Protein AF-A0A9Q7XGT8-F1 (afdb_monomer)

Foldseek 3Di:
DQKDWDDPPDPFKDWPDKDWAPLQDDDPNDHRPDVVKTKIKIKIWGGPQAKDKTKMKGLDQFPFKAWADPNRDGPPVRRPTQPPFWDADPNNIIIHIDIDGGGDMTMMMTMD

Sequence (112 aa):
MPISIVDTTRAGVVIDTIKRAEEDFEYYGQKPKDPKSFSIIVRLYESLGVHAKPTNKIGLPVKSTAITNLLEDVDEDKSTDLGFGTYSDEEDTTYVQLELKPFEIKTFKITL

Radius of gyration: 14.27 Å; Cα contacts (8 Å, |Δi|>4): 250; chains: 1; bounding box: 34×24×43 Å

Secondary structure (DSSP, 8-state):
--EEEEE-SSS-EEEEEEEE-GGGS-BTTB--S-TT--EEEEEEEESSSS-B-PEEEE-S--SEEEEE-TT--B-GGG-S--TTTEEE-TTS-EEEE--B-TT-EEEEEEE-

pLDDT: mean 82.35, std 13.86, range [44.0, 95.69]

Solvent-accessible surface area (backbone atoms only — not comparable to full-atom values): 6384 Å² total; per-residue (Å²): 122,59,64,46,79,76,45,62,95,48,80,44,72,42,80,79,44,79,47,70,39,73,64,62,47,71,54,97,87,42,70,33,89,47,91,87,44,54,36,39,32,40,30,32,33,31,75,77,61,47,71,34,65,46,26,34,39,29,67,50,70,71,74,47,51,36,48,27,50,97,85,66,48,64,43,76,91,61,44,64,65,57,76,68,55,47,52,66,53,99,81,57,30,36,34,44,43,46,81,38,50,50,56,33,75,49,32,34,39,38,34,71

Mean predicted aligned error: 6.65 Å

Structure (mmCIF, N/CA/C/O backbone):
data_AF-A0A9Q7XGT8-F1
#
_entry.id   AF-A0A9Q7XGT8-F1
#
loop_
_atom_site.group_PDB
_atom_site.id
_atom_site.type_symbol
_atom_site.label_atom_id
_atom_site.label_alt_id
_atom_site.label_comp_id
_atom_site.label_asym_id
_atom_site.label_entity_id
_atom_site.label_seq_id
_atom_site.pdbx_PDB_ins_code
_atom_site.Cartn_x
_atom_site.Cartn_y
_atom_site.Cartn_z
_atom_site.occupancy
_atom_site.B_iso_or_equiv
_atom_site.auth_seq_id
_atom_site.auth_comp_id
_atom_site.auth_asym_id
_atom_site.auth_atom_id
_atom_site.pdbx_PDB_model_num
ATOM 1 N N . MET A 1 1 ? -10.828 -6.324 -8.928 1.00 62.31 1 MET A N 1
ATOM 2 C CA . MET A 1 1 ? -10.342 -6.191 -7.535 1.00 62.31 1 MET A CA 1
ATOM 3 C C . MET A 1 1 ? -10.557 -4.749 -7.103 1.00 62.31 1 MET A C 1
ATOM 5 O O . MET A 1 1 ? -10.431 -3.892 -7.968 1.00 62.31 1 MET A O 1
ATOM 9 N N . PRO A 1 2 ? -10.903 -4.472 -5.834 1.00 84.69 2 PRO A N 1
ATOM 10 C CA . PRO A 1 2 ? -11.229 -3.116 -5.378 1.00 84.69 2 PRO A CA 1
ATOM 11 C C . PRO A 1 2 ? -10.025 -2.164 -5.372 1.00 84.69 2 PRO A C 1
ATOM 13 O O . PRO A 1 2 ? -10.217 -0.958 -5.380 1.00 84.69 2 PRO A O 1
ATOM 16 N N . ILE A 1 3 ? -8.798 -2.692 -5.376 1.00 91.19 3 ILE A N 1
ATOM 17 C CA . ILE A 1 3 ? -7.555 -1.921 -5.456 1.00 91.19 3 ILE A CA 1
ATOM 18 C C . ILE A 1 3 ? -6.728 -2.488 -6.614 1.00 91.19 3 ILE A C 1
ATOM 20 O O . ILE A 1 3 ? -6.592 -3.710 -6.728 1.00 91.19 3 ILE A O 1
ATOM 24 N N . SER A 1 4 ? -6.222 -1.628 -7.499 1.00 91.31 4 SER A N 1
ATOM 25 C CA . SER A 1 4 ? -5.429 -2.027 -8.676 1.00 91.31 4 SER A CA 1
ATOM 26 C C . SER A 1 4 ? -4.532 -0.893 -9.180 1.00 91.31 4 SER A C 1
ATOM 28 O O . SER A 1 4 ? -4.815 0.269 -8.918 1.00 91.31 4 SER A O 1
ATOM 30 N N . ILE A 1 5 ? -3.468 -1.205 -9.924 1.00 90.06 5 ILE A N 1
ATOM 31 C CA . ILE A 1 5 ? -2.627 -0.198 -10.595 1.00 90.06 5 ILE A CA 1
ATOM 32 C C . ILE A 1 5 ? -3.182 0.029 -12.008 1.00 90.06 5 ILE A C 1
ATOM 34 O O . ILE A 1 5 ? -3.3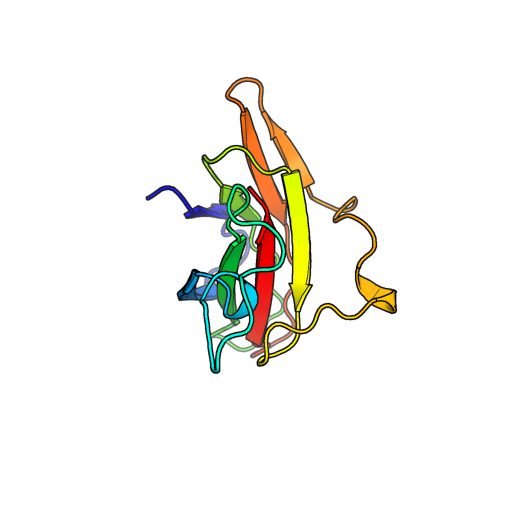75 -0.941 -12.740 1.00 90.06 5 ILE A O 1
ATOM 38 N N . VAL A 1 6 ? -3.448 1.283 -12.387 1.00 87.62 6 VAL A N 1
ATOM 39 C CA . VAL A 1 6 ? -4.085 1.635 -13.677 1.00 87.62 6 VAL A CA 1
ATOM 40 C C . VAL A 1 6 ? -3.175 2.380 -14.648 1.00 87.62 6 VAL A C 1
ATOM 42 O O . VAL A 1 6 ? -3.361 2.260 -15.855 1.00 87.62 6 VAL A O 1
ATOM 45 N N . ASP A 1 7 ? -2.173 3.103 -14.152 1.00 71.06 7 ASP A N 1
ATOM 46 C CA . ASP A 1 7 ? -1.194 3.786 -14.999 1.00 71.06 7 ASP A CA 1
ATOM 47 C C . ASP A 1 7 ? 0.167 3.095 -14.872 1.00 71.06 7 ASP A C 1
ATOM 49 O O . ASP A 1 7 ? 0.745 3.009 -13.786 1.00 71.06 7 ASP A O 1
ATOM 53 N N . THR A 1 8 ? 0.643 2.563 -15.997 1.00 61.31 8 THR A N 1
ATOM 54 C CA . THR A 1 8 ? 1.880 1.783 -16.133 1.00 61.31 8 THR A CA 1
ATOM 55 C C . THR A 1 8 ? 2.891 2.495 -17.024 1.00 61.31 8 THR A C 1
ATOM 57 O O . THR A 1 8 ? 3.670 1.850 -17.726 1.00 61.31 8 THR A O 1
ATOM 60 N N . THR A 1 9 ? 2.937 3.833 -16.977 1.00 55.62 9 THR A N 1
ATOM 61 C CA . THR A 1 9 ? 3.981 4.623 -17.661 1.00 55.62 9 THR A CA 1
ATOM 62 C C . THR A 1 9 ? 5.407 4.118 -17.392 1.00 55.62 9 THR A C 1
ATOM 64 O O . THR A 1 9 ? 6.298 4.395 -18.196 1.00 55.62 9 THR A O 1
ATOM 67 N N . ARG A 1 10 ? 5.634 3.311 -16.337 1.00 56.44 10 ARG A N 1
ATOM 68 C CA . ARG A 1 10 ? 6.791 2.407 -16.204 1.00 56.44 10 ARG A CA 1
ATOM 69 C C . ARG A 1 10 ? 6.364 1.048 -15.629 1.00 56.44 10 ARG A C 1
ATOM 71 O O . ARG A 1 10 ? 5.915 0.970 -14.488 1.00 56.44 10 ARG A O 1
ATOM 78 N N . ALA A 1 11 ? 6.486 -0.014 -16.429 1.00 66.62 11 ALA A N 1
ATOM 79 C CA . ALA A 1 11 ? 6.290 -1.397 -15.991 1.00 66.62 11 ALA A CA 1
ATOM 80 C C . ALA A 1 11 ? 7.314 -1.752 -14.897 1.00 66.62 11 ALA A C 1
ATOM 82 O O . ALA A 1 11 ? 8.463 -1.336 -15.006 1.00 66.62 11 ALA A O 1
ATOM 83 N N . GLY A 1 12 ? 6.915 -2.501 -13.862 1.00 86.69 12 GLY A N 1
ATOM 84 C CA . GLY A 1 12 ? 7.829 -2.949 -12.798 1.00 86.69 12 GLY A CA 1
ATOM 85 C C . GLY A 1 12 ? 7.371 -2.682 -11.365 1.00 86.69 12 GLY A C 1
ATOM 86 O O . GLY A 1 12 ? 8.056 -3.089 -10.439 1.00 86.69 12 GLY A O 1
ATOM 87 N N . VAL A 1 13 ? 6.228 -2.029 -11.139 1.00 92.31 13 VAL A N 1
ATOM 88 C CA . VAL A 1 13 ? 5.663 -1.931 -9.784 1.00 92.31 13 VAL A CA 1
ATOM 89 C C . VAL A 1 13 ? 4.755 -3.121 -9.514 1.00 92.31 13 VAL A C 1
ATOM 91 O O . VAL A 1 13 ? 3.843 -3.404 -10.292 1.00 92.31 13 VAL A O 1
ATOM 94 N N . VAL A 1 14 ? 4.990 -3.792 -8.392 1.00 93.38 14 VAL A N 1
ATOM 95 C CA . VAL A 1 14 ? 4.232 -4.963 -7.953 1.00 93.38 14 VAL A CA 1
ATOM 96 C C . VAL A 1 14 ? 3.540 -4.642 -6.635 1.00 93.38 14 VAL A C 1
ATOM 98 O O . VAL A 1 14 ? 4.169 -4.130 -5.710 1.00 93.38 14 VAL A O 1
ATOM 101 N N . ILE A 1 15 ? 2.245 -4.955 -6.541 1.00 94.00 15 ILE A N 1
ATOM 102 C CA . ILE A 1 15 ? 1.546 -4.993 -5.254 1.00 94.00 15 ILE A CA 1
ATOM 103 C C . ILE A 1 15 ? 1.962 -6.283 -4.554 1.00 94.00 15 ILE A C 1
ATOM 105 O O . ILE A 1 15 ? 1.624 -7.374 -5.007 1.00 94.00 15 ILE A O 1
ATOM 109 N N . ASP A 1 16 ? 2.692 -6.144 -3.457 1.00 95.19 16 ASP A N 1
ATOM 110 C CA . ASP A 1 16 ? 3.167 -7.262 -2.646 1.00 95.19 16 ASP A CA 1
ATOM 111 C C . ASP A 1 16 ? 2.119 -7.693 -1.620 1.00 95.19 16 ASP A C 1
ATOM 113 O O . ASP A 1 16 ? 1.862 -8.880 -1.441 1.00 95.19 16 ASP A O 1
ATOM 117 N N . THR A 1 17 ? 1.487 -6.728 -0.949 1.00 95.62 17 THR A N 1
ATOM 118 C CA . THR A 1 17 ? 0.547 -7.018 0.137 1.00 95.62 17 THR A CA 1
ATOM 119 C C . THR A 1 17 ? -0.663 -6.101 0.073 1.00 95.62 17 THR A C 1
ATOM 121 O O . THR A 1 17 ? -0.529 -4.889 -0.087 1.00 95.62 17 THR A O 1
ATOM 124 N N . ILE A 1 18 ? -1.844 -6.684 0.277 1.00 95.25 18 ILE A N 1
ATOM 125 C CA . ILE A 1 18 ? -3.069 -5.975 0.647 1.00 95.25 18 ILE A CA 1
ATOM 126 C C . ILE A 1 18 ? -3.608 -6.663 1.897 1.00 95.25 18 ILE A C 1
ATOM 128 O O . ILE A 1 18 ? -3.928 -7.853 1.860 1.00 95.25 18 ILE A O 1
ATOM 132 N N . LYS A 1 19 ? -3.697 -5.933 3.007 1.00 94.44 19 LYS A N 1
ATOM 133 C CA . LYS A 1 19 ? -4.199 -6.460 4.283 1.00 94.44 19 LYS A CA 1
ATOM 134 C C . LYS A 1 19 ? -4.990 -5.400 5.047 1.00 94.44 19 LYS A C 1
ATOM 136 O O . LYS A 1 19 ? -5.002 -4.237 4.663 1.00 94.44 19 LYS A O 1
ATOM 141 N N . ARG A 1 20 ? -5.634 -5.791 6.147 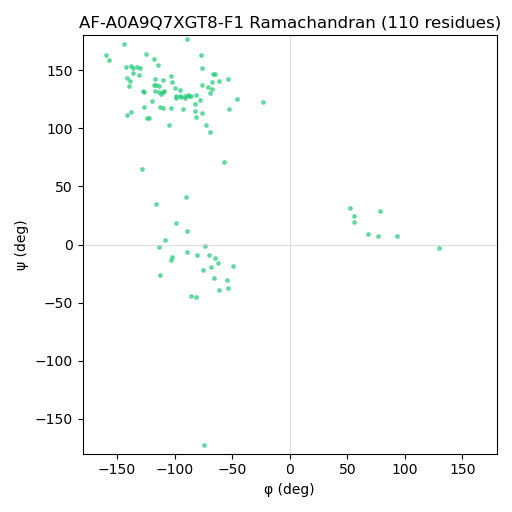1.00 92.00 20 ARG A N 1
ATOM 142 C CA . ARG A 1 20 ? -6.205 -4.833 7.110 1.00 92.00 20 ARG A CA 1
ATOM 143 C C . ARG A 1 20 ? -5.111 -4.210 7.971 1.00 92.00 20 ARG A C 1
ATOM 145 O O . ARG A 1 20 ? -4.080 -4.855 8.187 1.00 92.00 20 ARG A O 1
ATOM 152 N N . ALA A 1 21 ? -5.329 -2.990 8.447 1.00 91.06 21 ALA A N 1
ATOM 153 C CA . ALA A 1 21 ? -4.418 -2.356 9.392 1.00 91.06 21 ALA A CA 1
ATOM 154 C C . ALA A 1 21 ? -4.401 -3.109 10.726 1.00 91.06 21 ALA A C 1
ATOM 156 O O . ALA A 1 21 ? -5.412 -3.672 11.142 1.00 91.06 21 ALA A O 1
ATOM 157 N N . GLU A 1 22 ? -3.249 -3.125 11.387 1.00 88.38 22 GLU A N 1
ATOM 158 C CA . GLU A 1 22 ? -3.084 -3.755 12.698 1.00 88.38 22 GLU A CA 1
ATOM 159 C C . GLU A 1 22 ? -3.988 -3.108 13.759 1.00 88.38 22 GLU A C 1
ATOM 161 O O . GLU A 1 22 ? -4.622 -3.819 14.535 1.00 88.38 22 GLU A O 1
ATOM 166 N N . GLU A 1 23 ? -4.131 -1.778 13.724 1.00 83.69 23 GLU A N 1
ATOM 167 C CA . GLU A 1 23 ? -4.956 -0.997 14.663 1.00 83.69 23 GLU A CA 1
ATOM 168 C C . GLU A 1 23 ? -6.461 -1.335 14.620 1.00 83.69 23 GLU A C 1
ATOM 170 O O . GLU A 1 23 ? -7.200 -0.968 15.538 1.00 83.69 23 GLU A O 1
ATOM 175 N N . ASP A 1 24 ? -6.929 -2.014 13.567 1.00 83.06 24 ASP A N 1
ATOM 176 C CA . ASP A 1 24 ? -8.332 -2.427 13.430 1.00 83.06 24 ASP A CA 1
ATOM 177 C C . ASP A 1 24 ? -8.652 -3.704 14.230 1.00 83.06 24 ASP A C 1
ATOM 179 O O . ASP A 1 24 ? -9.816 -4.107 14.326 1.00 83.06 24 ASP A O 1
ATOM 183 N N . PHE A 1 25 ? -7.639 -4.376 14.779 1.00 81.81 25 PHE A N 1
ATOM 184 C CA . PHE A 1 25 ? -7.799 -5.610 15.538 1.00 81.81 25 PHE A CA 1
ATOM 185 C C . PHE A 1 25 ? -7.686 -5.359 17.042 1.00 81.81 25 PHE A C 1
ATOM 187 O O . PHE A 1 25 ? -6.898 -4.542 17.509 1.00 81.81 25 PHE A O 1
ATOM 194 N N . GLU A 1 26 ? -8.463 -6.114 17.819 1.00 74.94 26 GLU A N 1
ATOM 195 C CA . GLU A 1 26 ? -8.341 -6.120 19.273 1.00 74.94 26 GLU A CA 1
ATOM 196 C C . GLU A 1 26 ? -7.188 -7.035 19.693 1.00 74.94 26 GLU A C 1
ATOM 198 O O . GLU A 1 26 ? -7.279 -8.261 19.601 1.00 74.94 26 GLU A O 1
ATOM 203 N N . TYR A 1 27 ? -6.111 -6.431 20.187 1.00 71.88 27 TYR A N 1
ATOM 204 C CA . TYR A 1 27 ? -4.990 -7.144 20.788 1.00 71.88 27 TYR A CA 1
ATOM 205 C C . TYR A 1 27 ? -4.871 -6.778 22.262 1.00 71.88 27 TYR A C 1
ATOM 207 O O . TYR A 1 27 ? -4.998 -5.619 22.648 1.00 71.88 27 TYR A O 1
ATOM 215 N N . TYR A 1 28 ? -4.620 -7.779 23.109 1.00 76.00 28 TYR A N 1
ATOM 216 C CA . TYR A 1 28 ? -4.336 -7.585 24.537 1.00 76.00 28 TYR A CA 1
ATOM 217 C C . TYR A 1 28 ? -5.381 -6.735 25.298 1.00 76.00 28 TYR A C 1
ATOM 219 O O . TYR A 1 28 ? -5.044 -6.037 26.251 1.00 76.00 28 TYR A O 1
ATOM 227 N N . GLY A 1 29 ? -6.654 -6.788 24.885 1.00 74.50 29 GLY A N 1
ATOM 228 C CA . GLY A 1 29 ? -7.750 -6.021 25.494 1.00 74.50 29 GLY A CA 1
ATOM 229 C C . GLY A 1 29 ? -7.795 -4.537 25.108 1.00 74.50 29 GLY A C 1
ATOM 230 O O . GLY A 1 29 ? -8.601 -3.789 25.667 1.00 74.50 29 GLY A O 1
ATOM 231 N N . GLN A 1 30 ? -6.958 -4.092 24.164 1.00 70.94 30 GLN A N 1
ATOM 232 C CA . GLN A 1 30 ? -7.110 -2.789 23.523 1.00 70.94 30 GLN A CA 1
ATOM 233 C C . GLN A 1 30 ? -8.139 -2.892 22.404 1.00 70.94 30 GLN A C 1
ATOM 235 O O . GLN A 1 30 ? -7.926 -3.573 21.405 1.00 70.94 30 GLN A O 1
ATOM 240 N N . LYS A 1 31 ? -9.263 -2.195 22.576 1.00 69.62 31 LYS A N 1
ATOM 241 C CA . LYS A 1 31 ? -10.275 -2.080 21.526 1.00 69.62 31 LYS A CA 1
ATOM 242 C C . LYS A 1 31 ? -9.713 -1.287 20.340 1.00 69.62 31 LYS A C 1
ATOM 244 O O . LYS A 1 31 ? -8.950 -0.346 20.572 1.00 69.62 31 LYS A O 1
ATOM 249 N N . PRO A 1 32 ? -10.130 -1.608 19.105 1.00 72.38 32 PRO A N 1
ATOM 250 C CA . PRO A 1 32 ? -9.773 -0.814 17.936 1.00 72.38 32 PRO A CA 1
ATOM 251 C C . PRO A 1 32 ? -10.150 0.657 18.146 1.00 72.38 32 PRO A C 1
ATOM 253 O O . PRO A 1 32 ? -11.187 0.955 18.753 1.00 72.38 32 PRO A O 1
ATOM 256 N N . LYS A 1 33 ? -9.305 1.572 17.646 1.00 68.31 33 LYS A N 1
ATOM 257 C CA . LYS A 1 33 ? -9.475 3.032 17.816 1.00 68.31 33 LYS A CA 1
ATOM 258 C C . LYS A 1 33 ? -10.856 3.515 17.370 1.00 68.31 33 LYS A C 1
ATOM 260 O O . LYS A 1 33 ? -11.435 4.383 18.019 1.00 68.31 33 LYS A O 1
ATOM 265 N N . ASP A 1 34 ? -11.388 2.936 16.298 1.00 70.25 34 ASP A N 1
ATOM 266 C CA . ASP A 1 34 ? -12.757 3.157 15.848 1.00 70.25 34 ASP A CA 1
ATOM 267 C C . ASP A 1 34 ? -13.355 1.834 15.336 1.00 70.25 34 ASP A C 1
ATOM 269 O O . ASP A 1 34 ? -12.939 1.343 14.293 1.00 70.25 34 ASP A O 1
ATOM 273 N N . PRO A 1 35 ? -14.349 1.243 16.022 1.00 66.38 35 PRO A N 1
ATOM 274 C CA . PRO A 1 35 ? -14.961 -0.017 15.600 1.00 66.38 35 PRO A CA 1
ATOM 275 C C . PRO A 1 35 ? -15.813 0.098 14.324 1.00 66.38 35 PRO A C 1
ATOM 277 O O . PRO A 1 35 ? -16.277 -0.923 13.813 1.00 66.38 35 PRO A O 1
ATOM 280 N N . LYS A 1 36 ? -16.082 1.316 13.832 1.00 69.81 36 LYS A N 1
ATOM 281 C CA . LYS A 1 36 ? -16.856 1.570 12.605 1.00 69.81 36 LYS A CA 1
ATOM 282 C C . LYS A 1 36 ? -15.988 1.953 11.410 1.00 69.81 36 LYS A C 1
ATOM 284 O O . LYS A 1 36 ? -16.494 1.958 10.290 1.00 69.81 36 LYS A O 1
ATOM 289 N N . SER A 1 37 ? -14.724 2.286 11.643 1.00 71.94 37 SER A N 1
ATOM 290 C CA . SER A 1 37 ? -13.751 2.588 10.600 1.00 71.94 37 SER A CA 1
ATOM 291 C C . SER A 1 37 ? -12.843 1.382 10.423 1.00 71.94 37 SER A C 1
ATOM 293 O O . SER A 1 37 ? -12.450 0.750 11.397 1.00 71.94 37 SER A O 1
ATOM 295 N N . PHE A 1 38 ? -12.508 1.052 9.182 1.00 85.62 38 PHE A N 1
ATOM 296 C CA . PHE A 1 38 ? -11.487 0.052 8.903 1.00 85.62 38 PHE A CA 1
ATOM 297 C C . PHE A 1 38 ? -10.510 0.614 7.889 1.00 85.62 38 PHE A C 1
ATOM 299 O O . PHE A 1 38 ? -10.871 1.390 7.002 1.00 85.62 38 PHE A O 1
ATOM 306 N N . SER A 1 39 ? -9.259 0.225 8.049 1.00 90.69 39 SER A N 1
ATOM 307 C CA . SER A 1 39 ? -8.154 0.694 7.245 1.00 90.69 39 SER A CA 1
ATOM 308 C C . SER A 1 39 ? -7.537 -0.459 6.465 1.00 90.69 39 SER A C 1
ATOM 310 O O . SER A 1 39 ? -7.412 -1.592 6.936 1.00 90.69 39 SER A O 1
ATOM 312 N N . ILE A 1 40 ? -7.124 -0.169 5.241 1.00 93.56 40 ILE A N 1
ATOM 313 C CA . ILE A 1 40 ? -6.442 -1.116 4.368 1.00 93.56 40 ILE A CA 1
ATOM 314 C C . ILE A 1 40 ? -4.994 -0.673 4.227 1.00 93.56 40 ILE A C 1
ATOM 316 O O . ILE A 1 40 ? -4.716 0.480 3.920 1.00 93.56 40 ILE A O 1
ATOM 320 N N . ILE A 1 41 ? -4.074 -1.607 4.419 1.00 94.62 41 ILE A N 1
ATOM 321 C CA . ILE A 1 41 ? -2.655 -1.422 4.152 1.00 94.62 41 ILE A CA 1
ATOM 322 C C . ILE A 1 41 ? -2.344 -2.036 2.802 1.00 94.62 41 ILE A C 1
ATOM 324 O O . ILE A 1 41 ? -2.624 -3.216 2.564 1.00 94.62 41 ILE A O 1
ATOM 328 N N . VAL A 1 42 ? -1.735 -1.233 1.940 1.00 95.19 42 VAL A N 1
ATOM 329 C CA . VAL A 1 42 ? -1.243 -1.660 0.639 1.00 95.19 42 VAL A CA 1
ATOM 330 C C . VAL A 1 42 ? 0.258 -1.432 0.606 1.00 95.19 42 VAL A C 1
ATOM 332 O O . VAL A 1 42 ? 0.740 -0.318 0.819 1.00 95.19 42 VAL A O 1
ATOM 335 N N . ARG A 1 43 ? 1.004 -2.500 0.331 1.00 95.50 43 ARG A N 1
ATOM 336 C CA . ARG A 1 43 ? 2.449 -2.450 0.131 1.00 95.50 43 ARG A CA 1
ATOM 337 C C . ARG A 1 43 ? 2.773 -2.803 -1.303 1.00 95.50 43 ARG A C 1
ATOM 339 O O . ARG A 1 43 ? 2.301 -3.809 -1.834 1.00 95.50 43 ARG A O 1
ATOM 346 N N . LEU A 1 44 ? 3.605 -1.972 -1.903 1.00 94.00 44 LEU A N 1
ATOM 347 C CA . LEU A 1 44 ? 4.060 -2.114 -3.269 1.00 94.00 44 LEU A CA 1
ATOM 348 C C . LEU A 1 44 ? 5.556 -1.849 -3.347 1.00 94.00 44 LEU A C 1
ATOM 350 O O . LEU A 1 44 ? 6.120 -1.134 -2.518 1.00 94.00 44 LEU A O 1
ATOM 354 N N . TYR A 1 45 ? 6.203 -2.469 -4.320 1.00 95.19 45 TYR A N 1
ATOM 355 C CA . TYR A 1 45 ? 7.629 -2.300 -4.544 1.00 95.19 45 TYR A CA 1
ATOM 356 C C . TYR A 1 45 ? 7.932 -2.170 -6.025 1.00 95.19 45 TYR A C 1
ATOM 358 O O . TYR A 1 45 ? 7.189 -2.658 -6.879 1.00 95.19 45 TYR A O 1
ATOM 366 N N . GLU A 1 46 ? 9.036 -1.500 -6.317 1.00 94.44 46 GLU A N 1
ATOM 367 C CA . GLU A 1 46 ? 9.581 -1.395 -7.662 1.00 94.44 46 GLU A CA 1
ATOM 368 C C . GLU A 1 46 ? 10.584 -2.538 -7.900 1.00 94.44 46 GLU A C 1
ATOM 370 O O . GLU A 1 46 ? 11.481 -2.770 -7.092 1.00 94.44 46 GLU A O 1
ATOM 375 N N . SER A 1 47 ? 10.397 -3.315 -8.968 1.00 94.69 47 SER A N 1
ATOM 376 C CA . SER A 1 47 ? 11.093 -4.588 -9.182 1.00 94.69 47 SER A CA 1
ATOM 377 C C . SER A 1 47 ? 12.252 -4.525 -10.178 1.00 94.69 47 SER A C 1
ATOM 379 O O . SER A 1 47 ? 12.968 -5.516 -10.313 1.00 94.69 47 SER A O 1
ATOM 381 N N . LEU A 1 48 ? 12.412 -3.431 -10.928 1.00 94.31 48 LEU A N 1
ATOM 382 C CA . LEU A 1 48 ? 13.343 -3.325 -12.060 1.00 94.31 48 LEU A CA 1
ATOM 383 C C . LEU A 1 48 ? 14.494 -2.332 -11.834 1.00 94.31 48 LEU A C 1
ATOM 385 O O . LEU A 1 48 ? 15.368 -2.215 -12.692 1.00 94.31 48 LEU A O 1
ATOM 389 N N . GLY A 1 49 ? 14.534 -1.634 -10.702 1.00 92.12 49 GLY A N 1
ATOM 390 C CA . GLY A 1 49 ? 15.588 -0.681 -10.364 1.00 92.12 49 GLY A CA 1
ATOM 391 C C . GLY A 1 49 ? 15.445 0.670 -11.065 1.00 92.12 49 GLY A C 1
ATOM 392 O O . GLY A 1 49 ? 16.447 1.344 -11.313 1.00 92.12 49 GLY A O 1
ATOM 393 N N . VAL A 1 50 ? 14.223 1.089 -11.396 1.00 91.25 50 VAL A N 1
ATOM 394 C CA . VAL A 1 50 ? 13.945 2.382 -12.043 1.00 91.25 50 VAL A CA 1
ATOM 395 C C . VAL A 1 50 ? 13.063 3.265 -11.168 1.00 91.25 50 VAL A C 1
ATOM 397 O O . VAL A 1 50 ? 12.351 2.799 -10.291 1.00 91.25 50 VAL A O 1
ATOM 400 N N . HIS A 1 51 ? 13.070 4.575 -11.413 1.00 91.12 51 HIS A N 1
ATOM 401 C CA . HIS A 1 51 ? 12.037 5.435 -10.835 1.00 91.12 51 HIS A CA 1
ATOM 402 C C . HIS A 1 51 ? 10.682 5.097 -11.456 1.00 91.12 51 HIS A C 1
ATOM 404 O O . HIS A 1 51 ? 10.600 5.050 -12.682 1.00 91.12 51 HIS A O 1
ATOM 410 N N . ALA A 1 52 ? 9.625 4.955 -10.663 1.00 90.44 52 ALA A N 1
ATOM 411 C CA . ALA A 1 52 ? 8.277 4.652 -11.144 1.00 90.44 52 ALA A CA 1
ATOM 412 C C . ALA A 1 52 ? 7.236 5.607 -10.546 1.00 90.44 52 ALA A C 1
ATOM 414 O O . ALA A 1 52 ? 7.426 6.128 -9.448 1.00 90.44 52 ALA A O 1
ATOM 415 N N . LYS A 1 53 ? 6.139 5.844 -11.275 1.00 90.81 53 LYS A N 1
ATOM 416 C CA . LYS A 1 53 ? 5.017 6.677 -10.817 1.00 90.81 53 LYS A CA 1
ATOM 417 C C . LYS A 1 53 ? 3.668 5.955 -10.959 1.00 90.81 53 LYS A C 1
ATOM 419 O O . LYS A 1 53 ? 2.871 6.342 -11.810 1.00 90.81 53 LYS A O 1
ATOM 424 N N . PRO A 1 54 ? 3.432 4.853 -10.223 1.00 89.88 54 PRO A N 1
ATOM 425 C CA . PRO A 1 54 ? 2.197 4.088 -10.346 1.00 89.88 54 PRO A CA 1
ATOM 426 C C . PRO A 1 54 ? 0.993 4.888 -9.839 1.00 89.88 54 PRO A C 1
ATOM 428 O O . PRO A 1 54 ? 1.053 5.527 -8.786 1.00 89.88 54 PRO A O 1
ATOM 431 N N . THR A 1 55 ? -0.124 4.773 -10.552 1.00 90.94 55 THR A N 1
ATOM 432 C CA . THR A 1 55 ? -1.426 5.285 -10.102 1.00 90.94 55 THR A CA 1
ATOM 433 C C . THR A 1 55 ? -2.284 4.126 -9.609 1.00 90.94 55 THR A C 1
ATOM 435 O O . THR A 1 55 ? -2.609 3.220 -10.380 1.00 90.94 55 THR A O 1
ATOM 438 N N . ASN A 1 56 ? -2.649 4.151 -8.327 1.00 90.56 56 ASN A N 1
ATOM 439 C CA . ASN A 1 56 ? -3.475 3.137 -7.675 1.00 90.56 56 ASN A CA 1
ATOM 440 C C . ASN A 1 56 ? -4.946 3.551 -7.736 1.00 90.56 56 ASN A C 1
ATOM 442 O O . ASN A 1 56 ? -5.317 4.559 -7.149 1.00 90.56 56 ASN A O 1
ATOM 446 N N . LYS A 1 57 ? -5.782 2.772 -8.417 1.00 92.06 57 LYS A N 1
ATOM 447 C CA . LYS A 1 57 ? -7.239 2.907 -8.433 1.00 92.06 57 LYS A CA 1
ATOM 448 C C . LYS A 1 57 ? -7.846 2.159 -7.248 1.00 92.06 57 LYS A C 1
ATOM 450 O O . LYS A 1 57 ? -7.589 0.963 -7.091 1.00 92.06 57 LYS A O 1
ATOM 455 N N . ILE A 1 58 ? -8.681 2.845 -6.474 1.00 92.44 58 ILE A N 1
ATOM 456 C CA . ILE A 1 58 ? -9.388 2.347 -5.294 1.00 92.44 58 ILE A CA 1
ATOM 457 C C . ILE A 1 58 ? -10.891 2.547 -5.523 1.00 92.44 58 ILE A C 1
ATOM 459 O O . ILE A 1 58 ? -11.387 3.666 -5.508 1.00 92.44 58 ILE A O 1
ATOM 463 N N . GLY A 1 59 ? -11.621 1.456 -5.741 1.00 90.31 59 GLY A N 1
ATOM 464 C CA . GLY A 1 59 ? -13.080 1.450 -5.920 1.00 90.31 59 GLY A CA 1
ATOM 465 C C . GLY A 1 59 ? -13.843 1.282 -4.604 1.00 90.31 59 GLY A C 1
ATOM 466 O O . GLY A 1 59 ? -14.766 0.474 -4.535 1.00 90.31 59 GLY A O 1
ATOM 467 N N . LEU A 1 60 ? -13.386 1.943 -3.540 1.00 88.38 60 LEU A N 1
ATOM 468 C CA . LEU A 1 60 ? -13.979 1.933 -2.198 1.00 88.38 60 LEU A CA 1
ATOM 469 C C . LEU A 1 60 ? -14.071 3.385 -1.699 1.00 88.38 60 LEU A C 1
ATOM 471 O O . LEU A 1 60 ? -13.238 4.187 -2.114 1.00 88.38 60 LEU A O 1
ATOM 475 N N . PRO A 1 61 ? -15.016 3.726 -0.804 1.00 86.50 61 PRO A N 1
ATOM 476 C CA . PRO A 1 61 ? -15.181 5.096 -0.317 1.00 86.50 61 PRO A CA 1
ATOM 477 C C . PRO A 1 61 ? -13.998 5.506 0.570 1.00 86.50 61 PRO A C 1
ATOM 479 O O . PRO A 1 61 ? -13.952 5.170 1.749 1.00 86.50 61 PRO A O 1
ATOM 482 N N . VAL A 1 62 ? -13.018 6.206 -0.001 1.00 87.19 62 VAL A N 1
ATOM 483 C CA . VAL A 1 62 ? -11.804 6.627 0.708 1.00 87.19 62 VAL A CA 1
ATOM 484 C C . VAL A 1 62 ? -12.065 7.903 1.504 1.00 87.19 62 VAL A C 1
ATOM 486 O O . VAL A 1 62 ? -12.378 8.944 0.932 1.00 87.19 62 VAL A O 1
ATOM 489 N N . LYS A 1 63 ? -11.872 7.847 2.825 1.00 85.12 63 LYS A N 1
ATOM 490 C CA . LYS A 1 63 ? -11.853 9.037 3.692 1.00 85.12 63 LYS A CA 1
ATOM 491 C C . LYS A 1 63 ? -10.506 9.739 3.658 1.00 85.12 63 LYS A C 1
ATOM 493 O O . LYS A 1 63 ? -10.451 10.962 3.603 1.00 85.12 63 LYS A O 1
ATOM 498 N N . SER A 1 64 ? -9.424 8.970 3.747 1.00 84.94 64 SER A N 1
ATOM 499 C CA . SER A 1 64 ? -8.064 9.502 3.728 1.00 84.94 64 SER A CA 1
ATOM 500 C C . SER A 1 64 ? -7.049 8.434 3.348 1.00 84.94 64 SER A C 1
ATOM 502 O O . SER A 1 64 ? -7.309 7.231 3.421 1.00 84.94 64 SER A O 1
ATOM 504 N N . THR A 1 65 ? -5.864 8.885 2.961 1.00 87.50 65 THR A N 1
ATOM 505 C CA . THR A 1 65 ? -4.735 8.022 2.617 1.00 87.50 65 THR A CA 1
ATOM 506 C C . THR A 1 65 ? -3.454 8.600 3.189 1.00 87.50 65 THR A C 1
ATOM 508 O O . THR A 1 65 ? -3.263 9.813 3.129 1.00 87.50 65 THR A O 1
ATOM 511 N N . ALA A 1 66 ? -2.564 7.748 3.692 1.00 88.06 66 ALA A N 1
ATOM 512 C CA . ALA A 1 66 ? -1.300 8.172 4.290 1.00 88.06 66 ALA A CA 1
ATOM 513 C C . ALA A 1 66 ? -0.163 7.211 3.936 1.00 88.06 66 ALA A C 1
ATOM 515 O O . ALA A 1 66 ? -0.364 5.998 3.881 1.00 88.06 66 ALA A O 1
ATOM 516 N N . ILE A 1 67 ? 1.044 7.738 3.723 1.00 90.31 67 ILE A N 1
ATOM 517 C CA . ILE A 1 67 ? 2.247 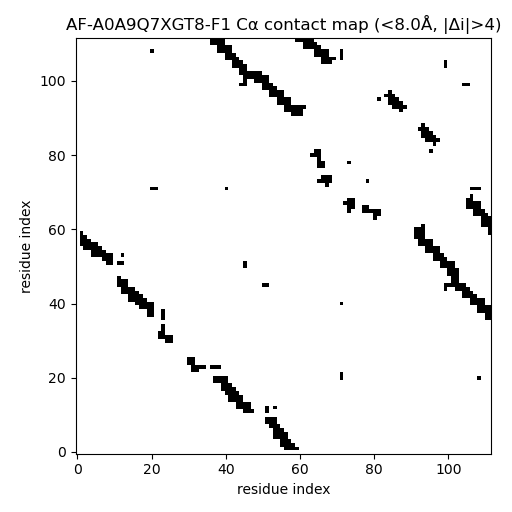6.907 3.608 1.00 90.31 67 ILE A CA 1
ATOM 518 C C . ILE A 1 67 ? 2.653 6.438 5.000 1.00 90.31 67 ILE A C 1
ATOM 520 O O . ILE A 1 67 ? 2.660 7.223 5.948 1.00 90.31 67 ILE A O 1
ATOM 524 N N . THR A 1 68 ? 3.018 5.166 5.109 1.00 90.62 68 THR A N 1
ATOM 525 C CA . THR A 1 68 ? 3.446 4.570 6.373 1.00 90.62 68 THR A CA 1
ATOM 526 C C . THR A 1 68 ? 4.813 3.924 6.240 1.00 90.62 68 THR A C 1
ATOM 528 O O . THR A 1 68 ? 5.297 3.627 5.141 1.00 90.62 68 THR A O 1
ATOM 531 N N . ASN A 1 69 ? 5.433 3.659 7.384 1.00 90.81 69 ASN A N 1
ATOM 532 C CA . ASN A 1 69 ? 6.567 2.747 7.449 1.00 90.81 69 ASN A CA 1
ATOM 533 C C . ASN A 1 69 ? 6.096 1.273 7.327 1.00 90.81 69 ASN A C 1
ATOM 535 O O . ASN A 1 69 ? 4.930 0.978 7.038 1.00 90.81 69 ASN A O 1
ATOM 539 N N . LEU A 1 70 ? 7.024 0.330 7.523 1.00 91.31 70 LEU A N 1
ATOM 540 C CA . LEU A 1 70 ? 6.737 -1.109 7.494 1.00 91.31 70 LEU A CA 1
ATOM 541 C C . LEU A 1 70 ? 5.808 -1.570 8.632 1.00 91.31 70 LEU A C 1
ATOM 543 O O . LEU A 1 70 ? 5.091 -2.548 8.447 1.00 91.31 70 LEU A O 1
ATOM 547 N N . LEU A 1 71 ? 5.843 -0.878 9.770 1.00 92.31 71 LEU A N 1
ATOM 548 C CA . LEU A 1 71 ? 5.037 -1.139 10.965 1.00 92.31 71 LEU A CA 1
ATOM 549 C C . LEU A 1 71 ? 3.697 -0.390 10.944 1.00 92.31 71 LEU A C 1
ATOM 551 O O . LEU A 1 71 ? 3.012 -0.340 11.952 1.00 92.31 71 LEU A O 1
ATOM 555 N N . GLU A 1 72 ? 3.320 0.187 9.798 1.00 90.06 72 GLU A N 1
ATOM 556 C CA . GLU A 1 72 ? 2.060 0.919 9.605 1.00 90.06 72 GLU A CA 1
ATOM 557 C C . GLU A 1 72 ? 1.963 2.236 10.381 1.00 90.06 72 GLU A C 1
ATOM 559 O O . GLU A 1 72 ? 0.915 2.886 10.344 1.00 90.06 72 GLU A O 1
ATOM 564 N N . ASP A 1 73 ? 3.061 2.688 10.991 1.00 88.62 73 ASP A N 1
ATOM 565 C CA . ASP A 1 73 ? 3.103 4.004 11.611 1.00 88.62 73 ASP A CA 1
ATOM 566 C C . ASP A 1 73 ? 3.055 5.070 10.522 1.00 88.62 73 ASP A C 1
ATOM 568 O O . ASP A 1 73 ? 3.815 5.046 9.541 1.00 88.62 73 ASP A O 1
ATOM 572 N N . VAL A 1 74 ? 2.148 6.020 10.716 1.00 82.69 74 VAL A N 1
ATOM 573 C CA . VAL A 1 74 ? 2.044 7.204 9.876 1.00 82.69 74 VAL A CA 1
ATOM 574 C C . VAL A 1 74 ? 3.147 8.165 10.297 1.00 82.69 74 VAL A C 1
ATOM 576 O O . VAL A 1 74 ? 3.249 8.544 11.459 1.00 82.69 74 VAL A O 1
ATOM 579 N N . ASP A 1 75 ? 3.975 8.561 9.339 1.00 66.62 75 ASP A N 1
ATOM 580 C CA . ASP A 1 75 ? 4.952 9.623 9.547 1.00 66.62 75 ASP A CA 1
ATOM 581 C C . ASP A 1 75 ? 4.182 10.952 9.604 1.00 66.62 75 ASP A C 1
ATOM 583 O O . ASP A 1 75 ? 3.712 11.425 8.569 1.00 66.62 75 ASP A O 1
ATOM 587 N N . GLU A 1 76 ? 3.974 11.514 10.800 1.00 58.44 76 GLU A N 1
ATOM 588 C CA . GLU A 1 76 ? 3.166 12.728 11.011 1.00 58.44 76 GLU A CA 1
ATOM 589 C C . GLU A 1 76 ? 3.651 13.903 10.139 1.00 58.44 76 GLU A C 1
ATOM 591 O O . GLU A 1 76 ? 2.829 14.667 9.632 1.00 58.44 76 GLU A O 1
ATOM 596 N N . ASP A 1 77 ? 4.951 13.969 9.828 1.00 52.75 77 ASP A N 1
ATOM 597 C CA . ASP A 1 77 ? 5.542 14.998 8.961 1.00 52.75 77 ASP A CA 1
ATOM 598 C C . ASP A 1 77 ? 5.255 14.779 7.459 1.00 52.75 77 ASP A C 1
ATOM 600 O O . ASP A 1 77 ? 5.311 15.721 6.665 1.00 52.75 77 ASP A O 1
ATOM 604 N N . LYS A 1 78 ? 4.928 13.544 7.049 1.00 52.69 78 LYS A N 1
ATOM 605 C CA . LYS A 1 78 ? 4.508 13.176 5.676 1.00 52.69 78 LYS A CA 1
ATOM 606 C C . LYS A 1 78 ? 3.021 12.832 5.575 1.00 52.69 78 LYS A C 1
ATOM 608 O O . LYS A 1 78 ? 2.561 12.418 4.512 1.00 52.69 78 LYS A O 1
ATOM 613 N N . SER A 1 79 ? 2.291 12.988 6.679 1.00 49.12 79 SER A N 1
ATOM 614 C CA . SER A 1 79 ? 0.861 12.702 6.807 1.00 49.12 79 SER A CA 1
ATOM 615 C C . SER A 1 79 ? -0.021 13.735 6.119 1.00 49.12 79 SER A C 1
ATOM 617 O O . SER A 1 79 ? -1.242 13.593 6.139 1.00 49.12 79 SER A O 1
ATOM 619 N N . THR A 1 80 ? 0.585 14.766 5.515 1.00 44.00 80 THR A N 1
ATOM 620 C CA . THR A 1 80 ? -0.134 15.745 4.713 1.00 44.00 80 THR A CA 1
ATOM 621 C C . THR A 1 80 ? -0.936 14.975 3.685 1.00 44.00 80 THR A C 1
ATOM 623 O O . THR A 1 80 ? -0.351 14.247 2.876 1.00 44.00 80 THR A O 1
ATOM 626 N N . ASP A 1 81 ? -2.262 15.109 3.794 1.00 48.09 81 ASP A N 1
ATOM 627 C CA . ASP A 1 81 ? -3.263 14.666 2.833 1.00 48.09 81 ASP A CA 1
ATOM 628 C C . ASP A 1 81 ? -2.615 14.550 1.464 1.00 48.09 81 ASP A C 1
ATOM 630 O O . ASP A 1 81 ? -2.005 15.525 1.023 1.00 48.09 81 ASP A O 1
ATOM 634 N N . LEU A 1 82 ? -2.671 13.369 0.838 1.00 49.66 82 LEU A N 1
ATOM 635 C CA . LEU A 1 82 ? -2.127 13.096 -0.495 1.00 49.66 82 LEU A CA 1
ATOM 636 C C . LEU A 1 82 ? -2.757 14.055 -1.535 1.00 49.66 82 LEU A C 1
ATOM 638 O O . LEU A 1 82 ? -3.570 13.661 -2.358 1.00 49.66 82 LEU A O 1
ATOM 642 N N . GLY A 1 83 ? -2.395 15.334 -1.492 1.00 44.06 83 GLY A N 1
ATOM 643 C CA . GLY A 1 83 ? -2.904 16.434 -2.303 1.00 44.06 83 GLY A CA 1
ATOM 644 C C . GLY A 1 83 ? -2.116 16.588 -3.596 1.00 44.06 83 GLY A C 1
ATOM 645 O O . GLY A 1 83 ? -2.507 17.347 -4.475 1.00 44.06 83 GLY A O 1
ATOM 646 N N . PHE A 1 84 ? -1.034 15.825 -3.752 1.00 44.31 84 PHE A N 1
ATOM 647 C CA . PHE A 1 84 ? -0.367 15.635 -5.029 1.00 44.31 84 PHE A CA 1
ATOM 648 C C . PHE A 1 84 ? -0.713 14.250 -5.569 1.00 44.31 84 PHE A C 1
ATOM 650 O O . PHE A 1 84 ? -0.184 13.243 -5.112 1.00 44.31 84 PHE A O 1
ATOM 657 N N . GLY A 1 85 ? -1.619 14.214 -6.549 1.00 56.25 85 GLY A N 1
ATOM 658 C CA . GLY A 1 85 ? -1.918 13.007 -7.320 1.00 56.25 85 GLY A CA 1
ATOM 659 C C . GLY A 1 85 ? -3.070 12.147 -6.802 1.00 56.25 85 GLY A C 1
ATOM 660 O O . GLY A 1 85 ? -3.277 11.073 -7.369 1.00 56.25 85 GLY A O 1
ATOM 661 N N . THR A 1 86 ? -3.820 12.606 -5.790 1.00 70.88 86 THR A N 1
ATOM 662 C CA . THR A 1 86 ? -5.116 12.005 -5.446 1.00 70.88 86 THR A CA 1
ATOM 663 C C . THR A 1 86 ? -6.257 12.749 -6.110 1.00 70.88 86 THR A C 1
ATOM 665 O O . THR A 1 86 ? -6.367 13.965 -5.971 1.00 70.88 86 THR A O 1
ATOM 668 N N . TYR A 1 87 ? -7.113 12.028 -6.820 1.00 77.88 87 TYR A N 1
ATOM 669 C CA . TYR A 1 87 ? -8.359 12.568 -7.355 1.00 77.88 87 TYR A CA 1
ATOM 670 C C . TYR A 1 87 ? -9.458 11.516 -7.258 1.00 77.88 87 TYR A C 1
ATOM 672 O O . TYR A 1 87 ? -9.172 10.318 -7.280 1.00 77.88 87 TYR A O 1
ATOM 680 N N . SER A 1 88 ? -10.701 11.972 -7.154 1.00 78.38 88 SER A N 1
ATOM 681 C CA . SER A 1 88 ? -11.878 11.109 -7.232 1.00 78.38 88 SER A CA 1
ATOM 682 C C . SER A 1 88 ? -12.626 11.383 -8.532 1.00 78.38 88 SER A C 1
ATOM 684 O O . SER A 1 88 ? -12.683 12.534 -8.969 1.00 78.38 88 SER A O 1
ATOM 686 N N . ASP A 1 89 ? -13.151 10.338 -9.168 1.00 80.25 89 ASP A N 1
ATOM 687 C CA . ASP A 1 89 ? -14.043 10.476 -10.324 1.00 80.25 89 ASP A CA 1
ATOM 688 C C . ASP A 1 89 ? -15.521 10.590 -9.902 1.00 80.25 89 ASP A C 1
ATOM 690 O O . ASP A 1 89 ? -15.858 10.529 -8.720 1.00 80.25 89 ASP A O 1
ATOM 694 N N . GLU A 1 90 ? -16.411 10.790 -10.879 1.00 73.88 90 GLU A N 1
ATOM 695 C CA . GLU A 1 90 ? -17.867 10.869 -10.665 1.00 73.88 90 GLU A CA 1
ATOM 696 C C . GLU A 1 90 ? -18.478 9.543 -10.166 1.00 73.88 90 GLU A C 1
ATOM 698 O O . GLU A 1 90 ? -19.631 9.521 -9.738 1.00 73.88 90 GLU A O 1
ATOM 703 N N . GLU A 1 91 ? -17.716 8.444 -10.202 1.00 76.81 91 GLU A N 1
ATOM 704 C CA . GLU A 1 91 ? -18.120 7.106 -9.757 1.00 76.81 91 GLU A CA 1
ATOM 705 C C . GLU A 1 91 ? -17.601 6.776 -8.340 1.00 76.81 91 GLU A C 1
ATOM 707 O O . GLU A 1 91 ? -17.531 5.602 -7.970 1.00 76.81 91 GLU A O 1
ATOM 712 N N . ASP A 1 92 ? -17.215 7.789 -7.550 1.00 78.00 92 ASP A N 1
ATOM 713 C CA . ASP A 1 92 ? -16.630 7.649 -6.203 1.00 78.00 92 ASP A CA 1
ATOM 714 C C . ASP A 1 92 ? -15.370 6.756 -6.160 1.00 78.00 92 ASP A C 1
ATOM 716 O O . ASP A 1 92 ? -15.008 6.191 -5.123 1.00 78.00 92 ASP A O 1
ATOM 720 N N . THR A 1 93 ? -14.656 6.628 -7.281 1.00 87.44 93 THR A N 1
ATOM 721 C CA . THR A 1 93 ? -13.369 5.933 -7.316 1.00 87.44 93 T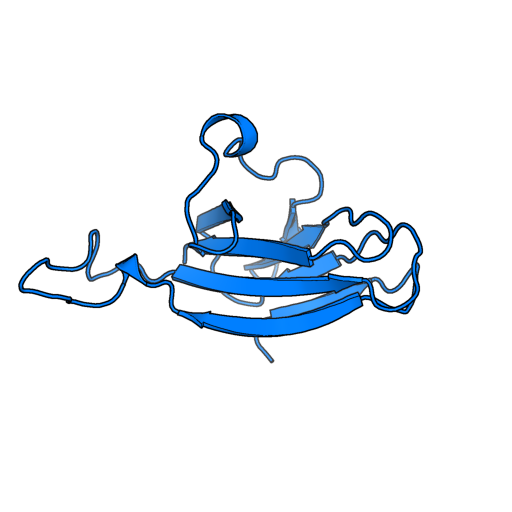HR A CA 1
ATOM 722 C C . THR A 1 93 ? -12.256 6.912 -6.988 1.00 87.44 93 THR A C 1
ATOM 724 O O . THR A 1 93 ? -12.093 7.925 -7.664 1.00 87.44 93 THR A O 1
ATOM 727 N N . THR A 1 94 ? -11.414 6.569 -6.018 1.00 89.75 94 THR A N 1
ATOM 728 C CA . THR A 1 94 ? -10.222 7.350 -5.678 1.00 89.75 94 THR A CA 1
ATOM 729 C C . THR A 1 94 ? -8.991 6.802 -6.392 1.00 89.75 94 THR A C 1
ATOM 731 O O . THR A 1 94 ? -8.711 5.604 -6.365 1.00 89.75 94 THR A O 1
ATOM 734 N N . TYR A 1 95 ? -8.212 7.682 -7.005 1.00 90.19 95 TYR A N 1
ATOM 735 C CA . TYR A 1 95 ? -6.931 7.369 -7.628 1.00 90.19 95 TYR A CA 1
ATOM 736 C C . TYR A 1 95 ? -5.828 7.976 -6.783 1.00 90.19 95 TYR A C 1
ATOM 738 O O . TYR A 1 95 ? -5.937 9.141 -6.449 1.00 90.19 95 TYR A O 1
ATOM 746 N N . VAL A 1 96 ? -4.777 7.222 -6.459 1.00 89.38 96 VAL A N 1
ATOM 747 C CA . VAL A 1 96 ? -3.627 7.689 -5.670 1.00 89.38 96 VAL A CA 1
ATOM 748 C C . VAL A 1 96 ? -2.351 7.449 -6.464 1.00 89.38 96 VAL A C 1
ATOM 750 O O . VAL A 1 96 ? -1.915 6.301 -6.626 1.00 89.38 96 VAL A O 1
ATOM 753 N N . GLN A 1 97 ? -1.739 8.520 -6.962 1.00 90.38 97 GLN A N 1
ATOM 754 C CA . GLN A 1 97 ? -0.425 8.444 -7.592 1.00 90.38 97 GLN A CA 1
ATOM 755 C C . GLN A 1 97 ? 0.683 8.443 -6.537 1.00 90.38 97 GLN A C 1
ATOM 757 O O . GLN A 1 97 ? 0.739 9.303 -5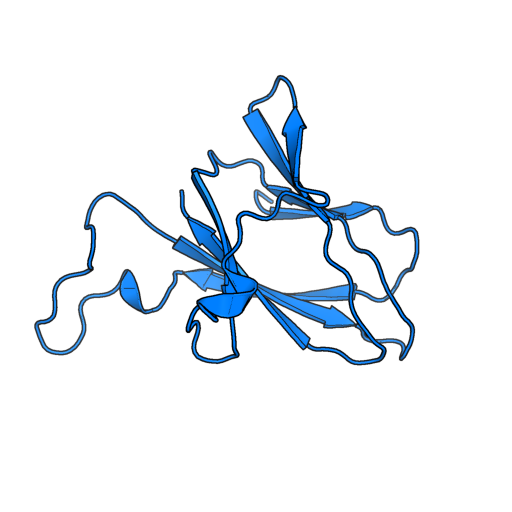.662 1.00 90.38 97 GLN A O 1
ATOM 762 N N . LEU A 1 98 ? 1.589 7.475 -6.640 1.00 88.12 98 LEU A N 1
ATOM 763 C CA . LEU A 1 98 ? 2.776 7.376 -5.795 1.00 88.12 98 LEU A CA 1
ATOM 764 C C . LEU A 1 98 ? 4.026 7.560 -6.646 1.00 88.12 98 LEU A C 1
ATOM 766 O O . LEU A 1 98 ? 4.025 7.246 -7.829 1.00 88.12 98 LEU A O 1
ATOM 770 N N . GLU A 1 99 ? 5.116 8.006 -6.034 1.00 89.75 99 GLU A N 1
ATOM 771 C CA . GLU A 1 99 ? 6.441 8.006 -6.658 1.00 89.75 99 GLU A CA 1
ATOM 772 C C . GLU A 1 99 ? 7.339 6.998 -5.947 1.00 89.75 99 GLU A C 1
ATOM 774 O O . GLU A 1 99 ? 7.425 7.026 -4.721 1.00 89.75 99 GLU A O 1
ATOM 779 N N . LEU A 1 100 ? 7.998 6.113 -6.690 1.00 90.94 100 LEU A N 1
ATOM 780 C CA . LEU A 1 100 ? 8.952 5.139 -6.165 1.00 90.94 10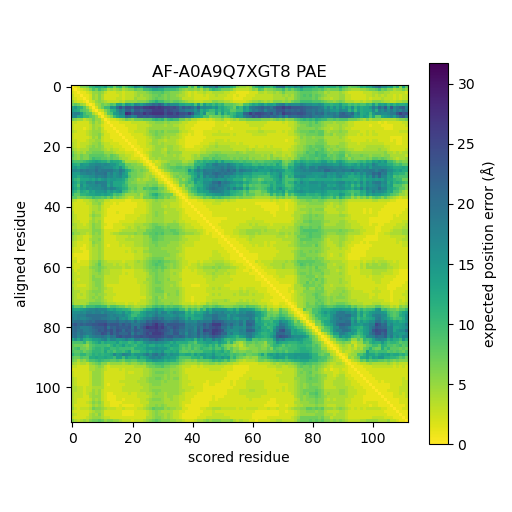0 LEU A CA 1
ATOM 781 C C . LEU A 1 100 ? 10.338 5.394 -6.764 1.00 90.94 100 LEU A C 1
ATOM 783 O O . LEU A 1 100 ? 10.486 5.655 -7.962 1.00 90.94 100 LEU A O 1
ATOM 787 N N . LYS A 1 101 ? 11.363 5.310 -5.922 1.00 93.12 101 LYS A N 1
ATOM 788 C CA . LYS A 1 101 ? 12.774 5.203 -6.295 1.00 93.12 101 LYS A CA 1
ATOM 789 C C . LYS A 1 101 ? 13.088 3.764 -6.745 1.00 93.12 101 LYS A C 1
ATOM 791 O O . LYS A 1 101 ? 12.326 2.851 -6.424 1.00 93.12 101 LYS A O 1
ATOM 796 N N . PRO A 1 102 ? 14.220 3.552 -7.441 1.00 94.38 102 PRO A N 1
ATOM 797 C CA . PRO A 1 102 ? 14.732 2.218 -7.748 1.00 94.38 102 PRO A CA 1
ATOM 798 C C . PRO A 1 102 ? 14.706 1.277 -6.541 1.00 94.38 102 PRO A C 1
ATOM 800 O O . PRO A 1 102 ? 15.275 1.615 -5.500 1.00 94.38 102 PRO A O 1
ATOM 803 N N . PHE A 1 103 ? 14.064 0.115 -6.691 1.00 95.06 103 PHE A N 1
ATOM 804 C CA . PHE A 1 103 ? 13.914 -0.902 -5.638 1.00 95.06 103 PHE A CA 1
ATOM 805 C C . PHE A 1 103 ? 13.270 -0.411 -4.330 1.00 95.06 103 PHE A C 1
ATOM 807 O O . PHE A 1 103 ? 13.415 -1.046 -3.282 1.00 95.06 103 PHE A O 1
ATOM 814 N N . GLU A 1 104 ? 12.560 0.720 -4.356 1.00 94.31 104 GLU A N 1
ATOM 815 C CA . GLU A 1 104 ? 11.863 1.218 -3.174 1.00 94.31 104 GLU A CA 1
ATOM 816 C C . GLU A 1 104 ? 10.660 0.330 -2.858 1.00 94.31 104 GLU A C 1
ATOM 818 O O . GLU A 1 104 ? 9.874 -0.024 -3.739 1.00 94.31 104 GLU A O 1
ATOM 823 N N . ILE A 1 105 ? 10.502 0.016 -1.574 1.00 95.69 105 ILE A N 1
ATOM 824 C CA . ILE A 1 105 ? 9.277 -0.543 -1.011 1.00 95.69 105 ILE A CA 1
ATOM 825 C C . ILE A 1 105 ? 8.515 0.616 -0.383 1.00 95.69 105 ILE A C 1
ATOM 827 O O . ILE A 1 105 ? 9.065 1.356 0.434 1.00 95.69 105 ILE A O 1
ATOM 831 N N . LYS A 1 106 ? 7.244 0.759 -0.744 1.00 92.69 106 LYS A N 1
ATOM 832 C CA . LYS A 1 106 ? 6.364 1.793 -0.215 1.00 92.69 106 LYS A CA 1
ATOM 833 C C . LYS A 1 106 ? 5.091 1.164 0.323 1.00 92.69 106 LYS A C 1
ATOM 835 O O . LYS A 1 106 ? 4.450 0.349 -0.342 1.00 92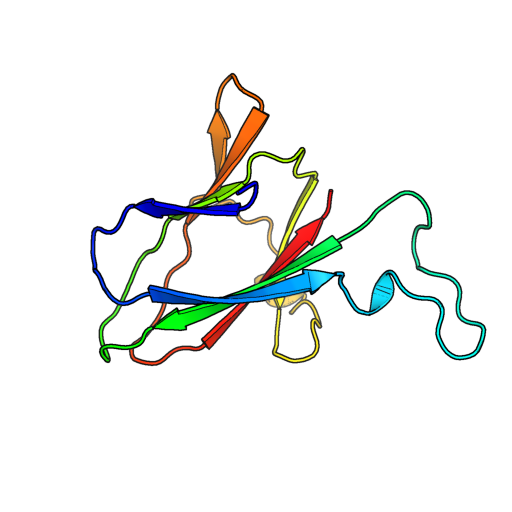.69 106 LYS A O 1
ATOM 840 N N . THR A 1 107 ? 4.735 1.570 1.532 1.00 94.06 107 THR A N 1
ATOM 841 C CA . THR A 1 107 ? 3.501 1.170 2.199 1.00 94.06 107 THR A CA 1
ATOM 842 C C . THR A 1 107 ? 2.618 2.397 2.339 1.00 94.06 107 THR A C 1
ATOM 844 O O . THR A 1 107 ? 3.100 3.481 2.673 1.00 94.06 107 THR A O 1
ATOM 847 N N . PHE A 1 108 ? 1.330 2.242 2.061 1.00 91.12 108 PHE A N 1
ATOM 848 C CA . PHE A 1 108 ? 0.349 3.276 2.339 1.00 91.12 108 PHE A CA 1
ATOM 849 C C . PHE A 1 108 ? -0.911 2.679 2.961 1.00 91.12 108 PHE A C 1
ATOM 851 O O . PHE A 1 108 ? -1.298 1.540 2.680 1.00 91.12 108 PHE A O 1
ATOM 858 N N . LYS A 1 109 ? -1.526 3.469 3.833 1.00 91.38 109 LYS A N 1
ATOM 859 C CA . LYS A 1 109 ? -2.775 3.189 4.529 1.00 91.38 109 LYS A CA 1
ATOM 860 C C . LYS A 1 109 ? -3.908 3.919 3.823 1.00 91.38 109 LYS A C 1
ATOM 862 O O . LYS A 1 109 ? -3.771 5.092 3.486 1.00 91.38 109 LYS A O 1
ATOM 867 N N . ILE A 1 110 ? -5.016 3.223 3.618 1.00 91.06 110 ILE A N 1
ATOM 868 C CA . ILE A 1 110 ? -6.280 3.742 3.100 1.00 91.06 110 ILE A CA 1
ATOM 869 C C . ILE A 1 110 ? -7.286 3.644 4.240 1.00 91.06 110 ILE A C 1
ATOM 871 O O .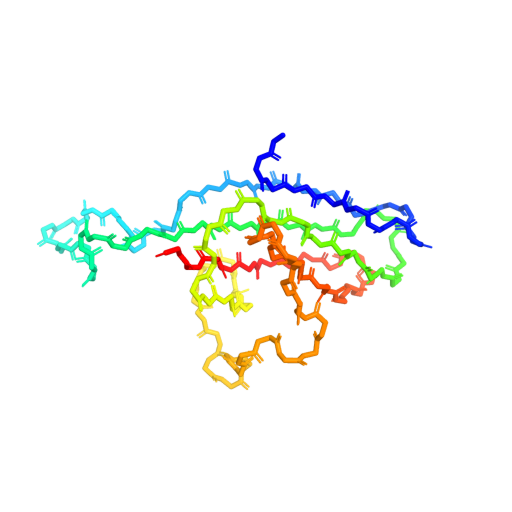 ILE A 1 110 ? -7.567 2.541 4.703 1.00 91.06 110 ILE A O 1
ATOM 875 N N . THR A 1 111 ? -7.827 4.769 4.679 1.00 88.56 111 THR A N 1
ATOM 876 C CA . THR A 1 111 ? -8.911 4.823 5.663 1.00 88.56 111 THR A CA 1
ATOM 877 C C . THR A 1 111 ? -10.235 4.921 4.916 1.00 88.56 111 THR A C 1
ATOM 879 O O . THR A 1 111 ? -10.387 5.800 4.063 1.00 88.56 111 THR A O 1
ATOM 882 N N . LEU A 1 112 ? -11.180 4.034 5.228 1.00 87.00 112 LEU A N 1
ATOM 883 C CA . LEU A 1 112 ? -12.523 3.987 4.635 1.00 87.00 112 LEU A CA 1
ATOM 884 C C . LEU A 1 112 ? -13.588 4.512 5.597 1.00 87.00 112 LEU A C 1
ATOM 886 O O . LEU A 1 112 ? -13.377 4.473 6.831 1.00 87.00 112 LEU A O 1
#

Nearest PDB structures (foldseek):
  7vqo-assembly1_A  TM=8.066E-01 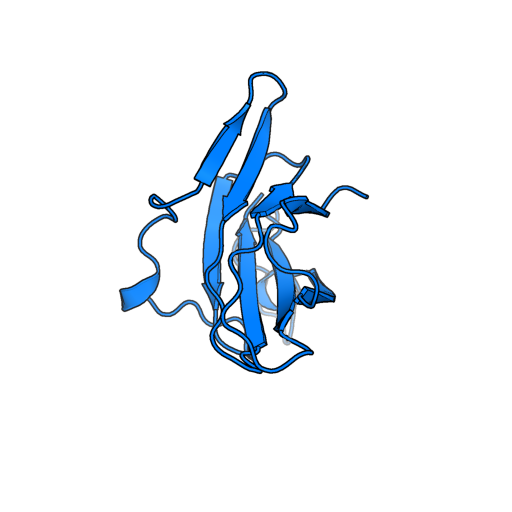 e=1.580E-04  Thermochaetoides thermophila DSM 1495
  7uft-assembly1_A  TM=6.944E-01  e=3.507E-03  Bifidobacterium longum
  7ufr-assembly1_D  TM=6.429E-01  e=1.698E-02  Bifidobacterium longum
  7ufu-assembly1_B  TM=6.358E-01  e=4.772E-02  Bifidobacterium longum
  9cp0-assembly2_A  TM=2.179E-01  e=2.396E+00  Porcine astrovirus 4